Protein AF-A0A168KAJ5-F1 (afdb_monomer_lite)

pLDDT: mean 82.33, std 16.61, range [38.75, 96.25]

Secondary structure (DSSP, 8-state):
-----------------TTTTHHHHHHHH-SSHHHHHHH-----TTS-HHHHHHHHHHHHHHHTT-S--HHHHHHHHHHHHHHHHTTT-HHHHHHHHHHHHH-HHHHHHHHH-

Foldseek 3Di:
DDDDDPPPPPPPPPPPPVCLCVLVLCCLPPPDNLVSLQPDDDPPPSFPPLVSVLSVLQSCCSVVVPPDRVSVVLSVLVSVVLCVVCVNDSVCSVVSVVVLRVPVPNVVVSSVD

Organism: NCBI:txid747725

Structure (mmCIF, N/CA/C/O backbone):
data_AF-A0A168KAJ5-F1
#
_entry.id   AF-A0A168KAJ5-F1
#
loop_
_atom_site.group_PDB
_atom_site.id
_atom_site.type_symbol
_atom_site.label_atom_id
_atom_site.label_alt_id
_atom_site.label_comp_id
_atom_site.label_asym_id
_atom_site.label_entity_id
_atom_site.label_seq_id
_atom_site.pdbx_PDB_ins_code
_atom_site.Cartn_x
_atom_site.Cartn_y
_atom_site.Cartn_z
_atom_site.occupancy
_atom_site.B_iso_or_equiv
_atom_site.auth_seq_id
_atom_site.auth_comp_id
_atom_site.auth_asym_id
_atom_site.auth_atom_id
_atom_site.pdbx_PDB_model_num
ATOM 1 N N . MET A 1 1 ? 46.850 22.120 -33.726 1.00 38.75 1 MET A N 1
ATOM 2 C CA . MET A 1 1 ? 46.486 20.806 -33.157 1.00 38.75 1 MET A CA 1
ATOM 3 C C . MET A 1 1 ? 45.782 21.063 -31.838 1.00 38.75 1 MET A C 1
ATOM 5 O O . MET A 1 1 ? 46.442 21.317 -30.843 1.00 38.75 1 MET A O 1
ATOM 9 N N . THR A 1 2 ? 44.456 21.142 -31.857 1.00 42.53 2 THR A N 1
ATOM 10 C CA . THR A 1 2 ? 43.630 21.416 -30.673 1.00 42.53 2 THR A CA 1
ATOM 11 C C . THR A 1 2 ? 42.882 20.139 -30.321 1.00 42.53 2 THR A C 1
ATOM 13 O O . THR A 1 2 ? 41.954 19.755 -31.030 1.00 42.53 2 THR A O 1
ATOM 16 N N . SER A 1 3 ? 43.323 19.460 -29.268 1.00 41.03 3 SER A N 1
ATOM 17 C CA . SER A 1 3 ? 42.598 18.331 -28.684 1.00 41.03 3 SER A CA 1
ATOM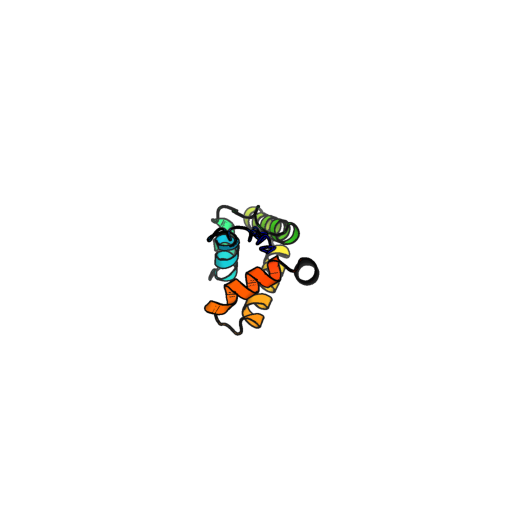 18 C C . SER A 1 3 ? 41.340 18.855 -27.984 1.00 41.03 3 SER A C 1
ATOM 20 O O . SER A 1 3 ? 41.460 19.801 -27.201 1.00 41.03 3 SER A O 1
ATOM 22 N N . PRO A 1 4 ? 40.144 18.295 -28.231 1.00 48.03 4 PRO A N 1
ATOM 23 C CA . PRO A 1 4 ? 38.965 18.697 -27.489 1.00 48.03 4 PRO A CA 1
ATOM 24 C C . PRO A 1 4 ? 39.015 18.080 -26.089 1.00 48.03 4 PRO A C 1
ATOM 26 O O . PRO A 1 4 ? 39.244 16.882 -25.916 1.00 48.03 4 PRO A O 1
ATOM 29 N N . LEU A 1 5 ? 38.822 18.939 -25.090 1.00 46.53 5 LEU A N 1
ATOM 30 C CA . LEU A 1 5 ? 38.571 18.575 -23.703 1.00 46.53 5 LEU A CA 1
ATOM 31 C C . LEU A 1 5 ? 37.337 17.668 -23.653 1.00 46.53 5 LEU A C 1
ATOM 33 O O . LEU A 1 5 ? 36.217 18.125 -23.878 1.00 46.53 5 LEU A O 1
ATOM 37 N N . PHE A 1 6 ? 37.543 16.388 -23.347 1.00 44.44 6 PHE A N 1
ATOM 38 C CA . PHE A 1 6 ? 36.477 15.521 -22.862 1.00 44.44 6 PHE A CA 1
ATOM 39 C C . PHE A 1 6 ? 36.048 16.058 -21.498 1.00 44.44 6 PHE A C 1
ATOM 41 O O . PHE A 1 6 ? 36.667 15.775 -20.472 1.00 44.44 6 PHE A O 1
ATOM 48 N N . ILE A 1 7 ? 35.007 16.889 -21.492 1.00 48.56 7 ILE A N 1
ATOM 49 C CA . ILE A 1 7 ? 34.258 17.176 -20.276 1.00 48.56 7 ILE A CA 1
ATOM 50 C C . ILE A 1 7 ? 33.595 15.853 -19.900 1.00 48.56 7 ILE A C 1
ATOM 52 O O . ILE A 1 7 ? 32.584 15.462 -20.475 1.00 48.56 7 ILE A O 1
ATOM 56 N N . ASN A 1 8 ? 34.220 15.133 -18.966 1.00 42.69 8 ASN A N 1
ATOM 57 C CA . ASN A 1 8 ? 33.565 14.081 -18.207 1.00 42.69 8 ASN A CA 1
ATOM 58 C C . ASN A 1 8 ? 32.461 14.751 -17.391 1.00 42.69 8 ASN A C 1
ATOM 60 O O . ASN A 1 8 ? 32.646 15.106 -16.226 1.00 42.69 8 ASN A O 1
ATOM 64 N N . THR A 1 9 ? 31.305 14.944 -18.014 1.00 43.47 9 THR A N 1
ATOM 65 C CA . THR A 1 9 ? 30.053 15.118 -17.299 1.00 43.47 9 THR A CA 1
ATOM 66 C C . THR A 1 9 ? 29.807 13.778 -16.623 1.00 43.47 9 THR A C 1
ATOM 68 O O . THR A 1 9 ? 29.206 12.872 -17.196 1.00 43.47 9 THR A O 1
ATOM 71 N N . ILE A 1 10 ? 30.360 13.610 -15.420 1.00 49.03 10 ILE A N 1
ATOM 72 C CA . ILE A 1 10 ? 29.886 12.596 -14.490 1.00 49.03 10 ILE A CA 1
ATOM 73 C C . ILE A 1 10 ? 28.447 13.011 -14.214 1.00 49.03 10 ILE A C 1
ATOM 75 O O . ILE A 1 10 ? 28.174 13.862 -13.369 1.00 49.03 10 ILE A O 1
ATOM 79 N N . VAL A 1 11 ? 27.531 12.480 -15.021 1.00 46.72 11 VAL A N 1
ATOM 80 C CA . VAL A 1 11 ? 26.127 12.393 -14.667 1.00 46.72 11 VAL A CA 1
ATOM 81 C C . VAL A 1 11 ? 26.162 11.657 -13.340 1.00 46.72 11 VAL A C 1
ATOM 83 O O . VAL A 1 11 ? 26.475 10.468 -13.301 1.00 46.72 11 VAL A O 1
ATOM 86 N N . ASN A 1 12 ? 25.965 12.391 -12.245 1.00 42.88 12 ASN A N 1
ATOM 87 C CA . ASN A 1 12 ? 25.649 11.812 -10.953 1.00 42.88 12 ASN A CA 1
ATOM 88 C C . ASN A 1 12 ? 24.319 11.086 -11.150 1.00 42.88 12 ASN A C 1
ATOM 90 O O . ASN A 1 12 ? 23.260 11.627 -10.848 1.00 42.88 12 ASN A O 1
ATOM 94 N N . GLN A 1 13 ? 24.369 9.886 -11.731 1.00 44.31 13 GLN A N 1
ATOM 95 C CA . GLN A 1 13 ? 23.300 8.929 -11.574 1.00 44.31 13 GLN A CA 1
ATOM 96 C C . GLN A 1 13 ? 23.191 8.762 -10.059 1.00 44.31 13 GLN A C 1
ATOM 98 O O . GLN A 1 13 ? 24.203 8.422 -9.429 1.00 44.31 13 GLN A O 1
ATOM 103 N N . PRO A 1 14 ? 22.049 9.113 -9.442 1.00 47.19 14 PRO A N 1
ATOM 104 C CA . PRO A 1 14 ? 21.857 8.818 -8.036 1.00 47.19 14 PRO A CA 1
ATOM 105 C C . PRO A 1 14 ? 22.162 7.333 -7.893 1.00 47.19 14 PRO A C 1
ATOM 107 O O . PRO A 1 14 ? 21.613 6.523 -8.637 1.00 47.19 14 PRO A O 1
ATOM 110 N N . LYS A 1 15 ? 23.128 6.989 -7.033 1.00 47.19 15 LYS A N 1
ATOM 111 C CA . LYS A 1 15 ? 23.399 5.593 -6.700 1.00 47.19 15 LYS A CA 1
ATOM 112 C C . LYS A 1 15 ? 22.059 5.029 -6.259 1.00 47.19 15 LYS A C 1
ATOM 114 O O . LYS A 1 15 ? 21.575 5.429 -5.204 1.00 47.19 15 LYS A O 1
ATOM 119 N N . GLU A 1 16 ? 21.437 4.205 -7.095 1.00 54.78 16 GLU A N 1
ATOM 120 C CA . GLU A 1 16 ? 20.231 3.487 -6.725 1.00 54.78 16 GLU A CA 1
ATOM 121 C C . GLU A 1 16 ? 20.598 2.702 -5.474 1.00 54.78 16 GLU A C 1
ATOM 123 O O . GLU A 1 16 ? 21.408 1.774 -5.520 1.00 54.78 16 GLU A O 1
ATOM 128 N N . GLU A 1 17 ? 20.114 3.158 -4.321 1.00 59.59 17 GLU A N 1
ATOM 129 C CA . GLU A 1 17 ? 20.273 2.397 -3.100 1.00 59.59 17 GLU A CA 1
ATOM 130 C C . GLU A 1 17 ? 19.525 1.087 -3.344 1.00 59.59 17 GLU A C 1
ATOM 132 O O . GLU A 1 17 ? 18.310 1.132 -3.567 1.00 59.59 17 GLU A O 1
ATOM 137 N N . PRO A 1 18 ? 20.210 -0.072 -3.333 1.00 57.19 18 PRO A N 1
ATOM 138 C CA . PRO A 1 18 ? 19.659 -1.340 -3.820 1.00 57.19 18 PRO A CA 1
ATOM 139 C C . PRO A 1 18 ? 18.439 -1.836 -3.027 1.00 57.19 18 PRO A C 1
ATOM 141 O O . PRO A 1 18 ? 17.887 -2.887 -3.330 1.00 57.19 18 PRO A O 1
ATOM 144 N N . TYR A 1 19 ? 18.016 -1.082 -2.011 1.00 65.38 19 TYR A N 1
ATOM 145 C CA . TYR A 1 19 ? 16.954 -1.415 -1.078 1.00 65.38 19 TYR A CA 1
ATOM 146 C C . TYR A 1 19 ? 15.926 -0.295 -0.884 1.00 65.38 19 TYR A C 1
ATOM 148 O O . TYR A 1 19 ? 15.014 -0.470 -0.077 1.00 65.38 19 TYR A O 1
ATOM 156 N N . ARG A 1 20 ? 16.027 0.823 -1.624 1.00 75.00 20 ARG A N 1
ATOM 157 C CA . ARG A 1 20 ? 15.203 2.030 -1.407 1.00 75.00 20 ARG A CA 1
ATOM 158 C C . ARG A 1 20 ? 13.699 1.749 -1.367 1.00 75.00 20 ARG A C 1
ATOM 160 O O . ARG A 1 20 ? 12.961 2.407 -0.643 1.00 75.00 20 ARG A O 1
ATOM 167 N N . TYR A 1 21 ? 13.245 0.767 -2.144 1.00 84.50 21 TYR A N 1
ATOM 168 C CA . TYR A 1 21 ? 11.830 0.426 -2.280 1.00 84.50 21 TYR A CA 1
ATOM 169 C C . TYR A 1 21 ? 11.484 -0.975 -1.770 1.00 84.50 21 TYR A C 1
ATOM 171 O O . TYR A 1 21 ? 10.379 -1.453 -2.012 1.00 84.50 21 TYR A O 1
ATOM 179 N N . ASN A 1 22 ? 12.380 -1.627 -1.022 1.00 87.00 22 ASN A N 1
ATOM 180 C CA . ASN A 1 22 ? 12.133 -2.971 -0.494 1.00 87.00 22 ASN A CA 1
ATOM 181 C C . ASN A 1 22 ? 10.920 -3.021 0.429 1.00 87.00 22 ASN A C 1
ATOM 183 O O . ASN A 1 22 ? 10.124 -3.955 0.347 1.00 87.00 22 ASN A O 1
ATOM 187 N N . TYR A 1 23 ? 10.768 -2.016 1.297 1.00 89.38 23 TYR A N 1
ATOM 188 C CA . TYR A 1 23 ? 9.599 -1.918 2.165 1.00 89.38 23 TYR A CA 1
ATOM 189 C C . TYR A 1 23 ? 8.310 -1.918 1.338 1.00 89.38 23 TYR A C 1
ATOM 191 O O . TYR A 1 23 ? 7.388 -2.684 1.622 1.00 89.38 23 TYR A O 1
ATOM 199 N N . LEU A 1 24 ? 8.275 -1.090 0.291 1.00 90.44 24 LEU A N 1
ATOM 200 C CA . LEU A 1 24 ? 7.108 -0.940 -0.565 1.00 90.44 24 LEU A CA 1
ATOM 201 C C . LEU A 1 24 ? 6.847 -2.202 -1.394 1.00 90.44 24 LEU A C 1
ATOM 203 O O . LEU A 1 24 ? 5.706 -2.644 -1.475 1.00 90.44 24 LEU A O 1
ATOM 207 N N . LEU A 1 25 ? 7.890 -2.817 -1.955 1.00 91.00 25 LEU A N 1
ATOM 208 C CA . LEU A 1 25 ? 7.776 -4.083 -2.674 1.00 91.00 25 LEU A CA 1
ATOM 209 C C . LEU A 1 25 ? 7.161 -5.159 -1.774 1.00 91.00 25 LEU A C 1
ATOM 211 O O . LEU A 1 25 ? 6.135 -5.734 -2.127 1.00 91.00 25 LEU A O 1
ATOM 215 N N . ASN A 1 26 ? 7.725 -5.359 -0.581 1.00 92.06 26 ASN A N 1
ATOM 216 C CA . ASN A 1 26 ? 7.231 -6.338 0.385 1.00 92.06 26 ASN A CA 1
ATOM 217 C C . ASN A 1 26 ? 5.777 -6.067 0.790 1.00 92.06 26 ASN A C 1
ATOM 219 O O . ASN A 1 26 ? 4.981 -7.001 0.874 1.00 92.06 26 ASN A O 1
ATOM 223 N N . LEU A 1 27 ? 5.409 -4.799 0.994 1.00 93.25 27 LEU A N 1
ATOM 224 C CA . LEU A 1 27 ? 4.036 -4.393 1.292 1.00 93.25 27 LEU A CA 1
ATOM 225 C C . LEU A 1 27 ? 3.067 -4.770 0.158 1.00 93.25 27 LEU A C 1
ATOM 227 O O . LEU A 1 27 ? 1.980 -5.290 0.414 1.00 93.25 27 LEU A O 1
ATOM 231 N N . MET A 1 28 ? 3.464 -4.551 -1.098 1.00 93.12 28 MET A N 1
ATOM 232 C CA . MET A 1 28 ? 2.634 -4.841 -2.274 1.00 93.12 28 MET A CA 1
ATOM 233 C C . MET A 1 28 ? 2.567 -6.331 -2.618 1.00 93.12 28 MET A C 1
ATOM 235 O O . MET A 1 28 ? 1.649 -6.763 -3.321 1.00 93.12 28 MET A O 1
ATOM 239 N N . THR A 1 29 ? 3.505 -7.135 -2.126 1.00 93.62 29 THR A N 1
ATOM 240 C CA . THR A 1 29 ? 3.571 -8.579 -2.390 1.00 93.62 29 THR A CA 1
ATOM 241 C C . THR A 1 29 ? 3.131 -9.418 -1.194 1.00 93.62 29 THR A C 1
ATOM 243 O O . THR A 1 29 ? 2.943 -10.624 -1.339 1.00 93.62 29 THR A O 1
ATOM 246 N N . ALA A 1 30 ? 2.932 -8.806 -0.023 1.00 94.69 30 ALA A N 1
ATOM 247 C CA . ALA A 1 30 ? 2.503 -9.491 1.188 1.00 94.69 30 ALA A CA 1
ATOM 248 C C . ALA A 1 30 ? 1.201 -10.289 0.955 1.00 94.69 30 ALA A C 1
ATOM 250 O O . ALA A 1 30 ? 0.228 -9.741 0.417 1.00 94.69 30 ALA A O 1
ATOM 251 N N . PRO A 1 31 ? 1.133 -11.569 1.372 1.00 93.31 31 PRO A N 1
ATOM 252 C CA . PRO A 1 31 ? -0.108 -12.344 1.309 1.00 93.31 31 PRO A CA 1
ATOM 253 C C . PRO A 1 31 ? -1.236 -11.671 2.097 1.00 93.31 31 PRO A C 1
ATOM 255 O O . PRO A 1 31 ? -2.356 -11.565 1.607 1.00 93.31 31 PRO A O 1
ATOM 258 N N . ASP A 1 32 ? -0.899 -11.145 3.275 1.00 94.75 32 ASP A N 1
ATOM 259 C CA . ASP A 1 32 ? -1.765 -10.317 4.108 1.00 94.75 32 ASP A CA 1
ATOM 260 C C . ASP A 1 32 ? -1.083 -8.961 4.344 1.00 94.75 32 ASP A C 1
ATOM 262 O O . ASP A 1 32 ? -0.111 -8.845 5.096 1.00 94.75 32 ASP A O 1
ATOM 266 N N . MET A 1 33 ? -1.586 -7.937 3.652 1.00 94.31 33 MET A N 1
ATOM 267 C CA . MET A 1 33 ? -1.062 -6.573 3.728 1.00 94.31 33 MET A CA 1
ATOM 268 C C . MET A 1 33 ? -1.267 -5.968 5.120 1.00 94.31 33 MET A C 1
ATOM 270 O O . MET A 1 33 ? -0.370 -5.305 5.637 1.00 94.31 33 MET A O 1
ATOM 274 N N . SER A 1 34 ? -2.420 -6.213 5.748 1.00 93.50 34 SER A N 1
ATOM 275 C CA . SER A 1 34 ? -2.729 -5.685 7.077 1.00 93.50 34 SER A CA 1
ATOM 276 C C . SER A 1 34 ? -1.822 -6.316 8.133 1.00 93.50 34 SER A C 1
ATOM 278 O O . SER A 1 34 ? -1.290 -5.610 8.990 1.00 93.50 34 SER A O 1
ATOM 280 N N . ALA A 1 35 ? -1.582 -7.627 8.047 1.00 93.31 35 ALA A N 1
ATOM 281 C CA . ALA A 1 35 ? -0.632 -8.298 8.926 1.00 93.31 35 ALA A CA 1
ATOM 282 C C . ALA A 1 35 ? 0.786 -7.738 8.743 1.00 93.31 35 ALA A C 1
ATOM 284 O O . ALA A 1 35 ? 1.440 -7.420 9.736 1.00 93.31 35 ALA A O 1
ATOM 285 N N . TYR A 1 36 ? 1.240 -7.539 7.501 1.00 94.44 36 TYR A N 1
ATOM 286 C CA . TYR A 1 36 ? 2.553 -6.949 7.224 1.00 94.44 36 TYR A CA 1
ATOM 287 C C . TYR A 1 36 ? 2.690 -5.535 7.812 1.00 94.44 36 TYR A C 1
ATOM 289 O O . TYR A 1 36 ? 3.648 -5.260 8.534 1.00 94.44 36 TYR A O 1
ATOM 297 N N . LEU A 1 37 ? 1.699 -4.665 7.586 1.00 93.06 37 LEU A N 1
ATOM 298 C CA . LEU A 1 37 ? 1.666 -3.304 8.136 1.00 93.06 37 LEU A CA 1
ATOM 299 C C . LEU A 1 37 ? 1.739 -3.281 9.667 1.00 93.06 37 LEU A C 1
ATOM 301 O O . LEU A 1 37 ? 2.343 -2.376 10.236 1.00 93.06 37 LEU A O 1
ATOM 305 N N . SER A 1 38 ? 1.153 -4.273 10.342 1.00 91.06 38 SER A N 1
ATOM 306 C CA . SER A 1 38 ? 1.137 -4.328 11.808 1.00 91.06 38 SER A CA 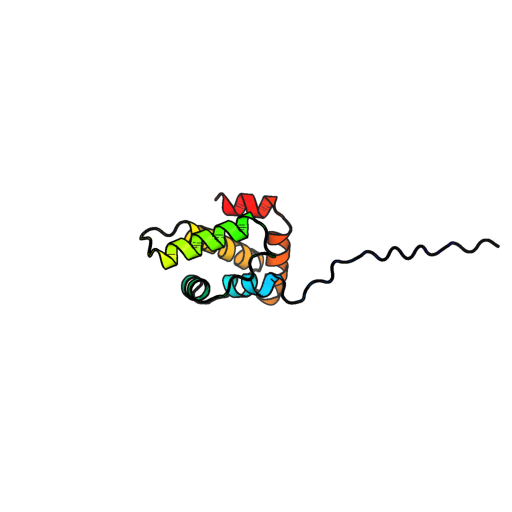1
ATOM 307 C C . SER A 1 38 ? 2.501 -4.623 12.447 1.00 91.06 38 SER A C 1
ATOM 309 O O . SER A 1 38 ? 2.705 -4.286 13.612 1.00 91.06 38 SER A O 1
ATOM 311 N N . VAL A 1 39 ? 3.433 -5.231 11.701 1.00 86.94 39 VAL A N 1
ATOM 312 C CA . VAL A 1 39 ? 4.733 -5.695 12.227 1.00 86.94 39 VAL A CA 1
ATOM 313 C C . VAL A 1 39 ? 5.943 -5.022 11.583 1.00 86.94 39 VAL A C 1
ATOM 315 O O . VAL A 1 39 ? 7.029 -5.053 12.160 1.00 86.94 39 VAL A O 1
ATOM 318 N N . ALA A 1 40 ? 5.796 -4.449 10.388 1.00 80.81 40 ALA A N 1
ATOM 319 C CA . ALA A 1 40 ? 6.917 -3.877 9.657 1.00 80.81 40 ALA A CA 1
ATOM 320 C C . ALA A 1 40 ? 7.420 -2.574 10.305 1.00 80.81 40 ALA A C 1
ATOM 322 O O . ALA A 1 40 ? 6.634 -1.697 10.679 1.00 80.81 40 ALA A O 1
ATOM 323 N N . ASN A 1 41 ? 8.748 -2.438 10.391 1.00 75.25 41 ASN A N 1
ATOM 324 C CA . ASN A 1 41 ? 9.392 -1.158 10.674 1.00 75.25 41 ASN A CA 1
ATOM 325 C C . ASN A 1 41 ? 9.313 -0.283 9.421 1.00 75.25 41 ASN A C 1
ATOM 327 O O . ASN A 1 41 ? 9.680 -0.723 8.330 1.00 75.25 41 ASN A O 1
ATOM 331 N N . ASP A 1 42 ? 8.820 0.940 9.588 1.00 71.00 42 ASP A N 1
ATOM 332 C CA . ASP A 1 42 ? 8.516 1.832 8.474 1.00 71.00 42 ASP A CA 1
ATOM 333 C C . ASP A 1 42 ? 9.779 2.522 7.967 1.00 71.00 42 ASP A C 1
ATOM 335 O O . ASP A 1 42 ? 10.122 3.620 8.404 1.00 71.00 42 ASP A O 1
ATOM 339 N N . ASP A 1 43 ? 10.452 1.906 6.999 1.00 77.75 43 ASP A N 1
ATOM 340 C CA . ASP A 1 43 ? 11.420 2.620 6.163 1.00 77.75 43 ASP A CA 1
ATOM 341 C C . ASP A 1 43 ? 10.690 3.346 5.023 1.00 77.75 43 ASP A C 1
ATOM 343 O O . ASP A 1 43 ? 10.841 3.053 3.838 1.00 77.75 43 ASP A O 1
ATOM 347 N N . ILE A 1 44 ? 9.776 4.239 5.411 1.00 83.50 44 ILE A N 1
ATOM 348 C CA . ILE A 1 44 ? 8.889 4.949 4.482 1.00 83.50 44 ILE A CA 1
ATOM 349 C C . ILE A 1 44 ? 9.444 6.312 4.078 1.00 83.50 44 ILE A C 1
ATOM 351 O O . ILE A 1 44 ? 8.974 6.889 3.105 1.00 83.50 44 ILE A O 1
ATOM 355 N N . TYR A 1 45 ? 10.454 6.832 4.779 1.00 81.94 45 TYR A N 1
ATOM 356 C CA . TYR A 1 45 ? 10.962 8.193 4.569 1.00 81.94 45 TYR A CA 1
ATOM 357 C C . TYR A 1 45 ? 11.567 8.416 3.175 1.00 81.94 45 TYR A C 1
ATOM 359 O O . TYR A 1 45 ? 11.682 9.556 2.732 1.00 81.94 45 TYR A O 1
ATOM 367 N N . ALA A 1 46 ? 11.919 7.338 2.469 1.00 81.38 46 ALA A N 1
ATOM 368 C CA . ALA A 1 46 ? 12.410 7.380 1.096 1.00 81.38 46 ALA A CA 1
ATOM 369 C C . ALA A 1 46 ? 11.300 7.428 0.020 1.00 81.38 46 ALA A C 1
ATOM 371 O O . ALA A 1 46 ? 11.624 7.585 -1.166 1.00 81.38 46 ALA A O 1
ATOM 372 N N . LEU A 1 47 ? 10.027 7.270 0.413 1.00 87.19 47 LEU A N 1
ATOM 373 C CA . LEU A 1 47 ? 8.850 7.244 -0.467 1.00 87.19 47 LEU A CA 1
ATOM 374 C C . LEU A 1 47 ? 8.279 8.654 -0.716 1.00 87.19 47 LEU A C 1
ATOM 376 O O . LEU A 1 47 ? 8.544 9.563 0.067 1.00 87.19 47 LEU A O 1
ATOM 380 N N . PRO A 1 48 ? 7.445 8.863 -1.747 1.00 88.94 48 PRO A N 1
ATOM 381 C CA . PRO A 1 48 ? 6.729 10.123 -1.941 1.00 88.94 48 PRO A CA 1
ATOM 382 C C . PRO A 1 48 ? 5.776 10.416 -0.780 1.00 88.94 48 PRO A C 1
ATOM 384 O O . PRO A 1 48 ? 5.162 9.503 -0.220 1.00 88.94 48 PRO A O 1
ATOM 387 N N . ILE A 1 49 ? 5.611 11.697 -0.437 1.00 88.75 49 ILE A N 1
ATOM 388 C CA . ILE A 1 49 ? 4.891 12.129 0.773 1.00 88.75 49 ILE A CA 1
ATOM 389 C C . ILE A 1 49 ? 3.448 11.610 0.838 1.00 88.75 49 ILE A C 1
ATOM 391 O O . ILE A 1 49 ? 2.972 11.215 1.902 1.00 88.75 49 ILE A O 1
ATOM 395 N N . HIS A 1 50 ? 2.760 11.554 -0.302 1.00 89.00 50 HIS A N 1
ATOM 396 C CA . HIS A 1 50 ? 1.382 11.074 -0.375 1.00 89.00 50 HIS A CA 1
ATOM 397 C C . HIS A 1 50 ? 1.277 9.582 -0.029 1.00 89.00 50 HIS A C 1
ATOM 399 O O . HIS A 1 50 ? 0.351 9.171 0.672 1.00 89.00 50 HIS A O 1
ATOM 405 N N . LEU A 1 51 ? 2.263 8.783 -0.446 1.00 90.75 51 LEU A N 1
ATOM 406 C CA . LEU A 1 51 ? 2.324 7.359 -0.136 1.00 90.75 51 LEU A CA 1
ATOM 407 C C . LEU A 1 51 ? 2.734 7.117 1.319 1.00 90.75 51 LEU A C 1
ATOM 409 O O . LEU A 1 51 ? 2.138 6.268 1.977 1.00 90.75 51 LEU A O 1
ATOM 413 N N . GLN A 1 52 ? 3.685 7.902 1.843 1.00 91.56 52 GLN A N 1
ATOM 414 C CA . GLN A 1 52 ? 4.023 7.884 3.272 1.00 91.56 52 GLN A CA 1
ATOM 415 C C . GLN A 1 52 ? 2.776 8.119 4.126 1.00 91.56 52 GLN A C 1
ATOM 417 O O . GLN A 1 52 ? 2.476 7.334 5.024 1.00 91.56 52 GLN A O 1
ATOM 422 N N . LYS A 1 53 ? 2.017 9.171 3.800 1.00 92.50 53 LYS A N 1
ATOM 423 C CA . LYS A 1 53 ? 0.785 9.527 4.500 1.00 92.50 53 LYS A CA 1
ATOM 424 C C . LYS A 1 53 ? -0.244 8.400 4.443 1.00 92.50 53 LYS A C 1
ATOM 426 O O . LYS A 1 53 ? -0.779 8.031 5.483 1.00 92.50 53 LYS A O 1
ATOM 431 N N . LEU A 1 54 ? -0.478 7.813 3.268 1.00 94.12 54 LEU A N 1
ATOM 432 C CA . LEU A 1 54 ? -1.419 6.700 3.134 1.00 94.12 54 LEU A CA 1
ATOM 433 C C . LEU A 1 54 ? -1.009 5.485 3.984 1.00 94.12 54 LEU A C 1
ATOM 435 O O . LEU A 1 54 ? -1.862 4.863 4.614 1.00 94.12 54 LEU A O 1
ATOM 439 N N . ILE A 1 55 ? 0.283 5.141 4.004 1.00 94.50 55 ILE A N 1
ATOM 440 C CA . ILE A 1 55 ? 0.796 4.018 4.800 1.00 94.50 55 ILE A CA 1
ATOM 441 C C . ILE A 1 55 ? 0.596 4.286 6.296 1.00 94.50 55 ILE A C 1
ATOM 443 O O . ILE A 1 55 ? 0.125 3.401 7.009 1.00 94.50 55 ILE A O 1
ATOM 447 N N . ILE A 1 56 ? 0.891 5.502 6.763 1.00 94.06 56 ILE A N 1
ATOM 448 C CA . ILE A 1 56 ? 0.672 5.905 8.160 1.00 94.06 56 ILE A CA 1
ATOM 449 C C . ILE A 1 56 ? -0.814 5.793 8.526 1.00 94.06 56 ILE A C 1
ATOM 451 O O . ILE A 1 56 ? -1.143 5.119 9.499 1.00 94.06 56 ILE A O 1
ATOM 455 N N . GLU A 1 57 ? -1.711 6.362 7.714 1.00 95.25 57 GLU A N 1
ATOM 456 C CA . GLU A 1 57 ? -3.165 6.279 7.927 1.00 95.25 57 GLU A CA 1
ATOM 457 C C . GLU A 1 57 ? -3.644 4.815 7.988 1.00 95.25 57 GLU A C 1
ATOM 459 O O . GLU A 1 57 ? -4.409 4.432 8.873 1.00 95.25 57 GLU A O 1
ATOM 464 N N . ALA A 1 58 ? -3.151 3.957 7.088 1.00 95.69 58 ALA A N 1
ATOM 465 C CA . ALA A 1 58 ? -3.500 2.538 7.072 1.00 95.69 58 ALA A CA 1
ATOM 466 C C . ALA A 1 58 ? -3.019 1.799 8.333 1.00 95.69 58 ALA A C 1
ATOM 468 O O . ALA A 1 58 ? -3.719 0.916 8.834 1.00 95.69 58 ALA A O 1
ATOM 469 N N . LYS A 1 59 ? -1.847 2.156 8.874 1.00 94.69 59 LYS A N 1
ATOM 470 C CA . LYS A 1 59 ? -1.352 1.606 10.145 1.00 94.69 59 LYS A CA 1
ATOM 471 C C . LYS A 1 59 ? -2.175 2.090 11.331 1.00 94.69 59 LYS A C 1
ATOM 473 O O . LYS A 1 59 ? -2.501 1.282 12.200 1.00 94.69 59 LYS A O 1
ATOM 478 N N . GLU A 1 60 ? -2.541 3.367 11.362 1.00 94.50 60 GLU A N 1
ATOM 479 C CA . GLU A 1 60 ? -3.398 3.928 12.409 1.00 94.50 60 GLU A CA 1
ATOM 480 C C . GLU A 1 60 ? -4.738 3.190 12.485 1.00 94.50 60 GLU A C 1
ATOM 482 O O . GLU A 1 60 ? -5.133 2.765 13.569 1.00 94.50 60 GLU A O 1
ATOM 487 N N . GLU A 1 61 ? -5.386 2.918 11.349 1.00 96.25 61 GLU A N 1
ATOM 488 C CA . GLU A 1 61 ? -6.632 2.138 11.300 1.00 96.25 61 GLU A CA 1
ATOM 489 C C . GLU A 1 61 ? -6.492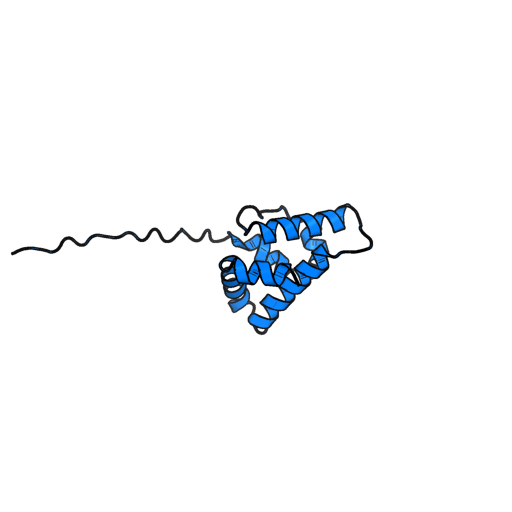 0.734 11.910 1.00 96.25 61 GLU A C 1
ATOM 491 O O . GLU A 1 61 ? -7.427 0.226 12.536 1.00 96.25 61 GLU A O 1
ATOM 496 N N . ILE A 1 62 ? -5.333 0.091 11.732 1.00 94.00 62 ILE A N 1
ATOM 497 C CA . ILE A 1 62 ? -5.040 -1.230 12.306 1.00 94.00 62 ILE A CA 1
ATOM 498 C C . ILE A 1 62 ? -4.853 -1.121 13.820 1.00 94.00 62 ILE A C 1
ATOM 500 O O . ILE A 1 62 ? -5.458 -1.889 14.571 1.00 94.00 62 ILE A O 1
ATOM 504 N N . VAL A 1 63 ? -4.036 -0.166 14.272 1.00 92.25 63 VAL A N 1
ATOM 505 C CA . VAL A 1 63 ? -3.715 0.035 15.694 1.00 92.25 63 VAL A CA 1
ATOM 506 C C . VAL A 1 63 ? -4.959 0.437 16.487 1.00 92.25 63 VAL A C 1
ATOM 508 O O . VAL A 1 63 ? -5.215 -0.111 17.560 1.00 92.25 63 VAL A O 1
ATOM 511 N N . LEU A 1 64 ? -5.756 1.352 15.939 1.00 93.94 64 LEU A N 1
ATOM 512 C CA . LEU A 1 64 ? -6.982 1.861 16.550 1.00 93.94 64 LEU A CA 1
ATOM 513 C C . LEU A 1 64 ? -8.184 0.928 16.350 1.00 93.94 64 LEU A C 1
ATOM 515 O O . LEU A 1 64 ? -9.244 1.176 16.921 1.00 93.94 64 LEU A O 1
ATOM 519 N N . LYS A 1 65 ? -8.019 -0.161 15.585 1.00 92.94 65 LYS A N 1
ATOM 520 C CA . LYS A 1 65 ? -9.065 -1.150 15.281 1.00 92.94 65 LYS A CA 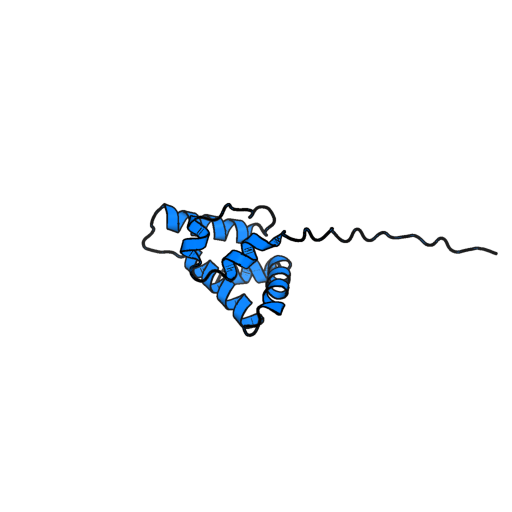1
ATOM 521 C C . LYS A 1 65 ? -10.337 -0.499 14.735 1.00 92.94 65 LYS A C 1
ATOM 523 O O . LYS A 1 65 ? -11.439 -0.841 15.162 1.00 92.94 65 LYS A O 1
ATOM 528 N N . HIS A 1 66 ? -10.178 0.440 13.805 1.00 91.75 66 HIS A N 1
ATOM 529 C CA . HIS A 1 66 ? -11.320 1.077 13.158 1.00 91.75 66 HIS A CA 1
ATOM 530 C C . HIS A 1 66 ? -12.199 0.023 12.463 1.00 91.75 66 HIS A C 1
ATOM 532 O O . HIS A 1 66 ? -11.687 -0.913 11.838 1.00 91.75 66 HIS A O 1
ATOM 538 N N . GLU A 1 67 ? -13.522 0.174 12.582 1.00 90.88 67 GLU A N 1
ATOM 539 C CA . GLU A 1 67 ? -14.486 -0.672 11.865 1.00 90.88 67 GLU A CA 1
ATOM 540 C C . GLU A 1 67 ? -14.375 -0.447 10.353 1.00 90.88 67 GLU A C 1
ATOM 542 O O . GLU A 1 67 ? -14.318 -1.399 9.573 1.00 90.88 67 GLU A O 1
ATOM 547 N N . GLU A 1 68 ? -14.264 0.819 9.949 1.00 93.31 68 GLU A N 1
ATOM 548 C CA . GLU A 1 68 ? -13.986 1.220 8.575 1.00 93.31 68 GLU A CA 1
ATOM 549 C C . GLU A 1 68 ? -12.481 1.362 8.339 1.00 93.31 68 GLU A C 1
ATOM 551 O O . GLU A 1 68 ? -11.744 1.866 9.185 1.00 93.31 68 GLU A O 1
ATOM 556 N N . LYS A 1 69 ? -12.020 0.934 7.160 1.00 94.69 69 LYS A N 1
ATOM 557 C CA . LYS A 1 69 ? -10.592 0.912 6.810 1.00 94.69 69 LYS A CA 1
ATOM 558 C C . LYS A 1 69 ? -10.288 1.624 5.480 1.00 94.69 69 LYS A C 1
ATOM 560 O O . LYS A 1 69 ? -9.769 0.993 4.551 1.00 94.69 69 LYS A O 1
ATOM 565 N N . PRO A 1 70 ? -10.693 2.898 5.308 1.00 94.62 70 PRO A N 1
ATOM 566 C CA . PRO A 1 70 ? -10.576 3.606 4.033 1.00 94.62 70 PRO A CA 1
ATOM 567 C C . PRO A 1 70 ? -9.137 3.739 3.509 1.00 94.62 70 PRO A C 1
ATOM 569 O O . PRO A 1 70 ? -8.922 3.675 2.297 1.00 94.62 70 PRO A O 1
ATOM 572 N N . ALA A 1 71 ? -8.135 3.913 4.369 1.00 94.50 71 ALA A N 1
ATOM 573 C CA . ALA A 1 71 ? -6.731 3.954 3.975 1.00 94.50 71 ALA A CA 1
ATOM 574 C C . ALA A 1 71 ? -6.230 2.575 3.530 1.00 94.50 71 ALA A C 1
ATOM 576 O O . ALA A 1 71 ? -5.635 2.474 2.458 1.00 94.50 71 ALA A O 1
ATOM 577 N N . GLN A 1 72 ? -6.549 1.495 4.254 1.00 95.19 72 GLN A N 1
ATOM 578 C CA . GLN A 1 72 ? -6.214 0.139 3.785 1.00 95.19 72 GLN A CA 1
ATOM 579 C C . GLN A 1 72 ? -6.894 -0.193 2.448 1.00 95.19 72 GLN A C 1
ATOM 581 O O . GLN A 1 72 ? -6.275 -0.808 1.582 1.00 95.19 72 GLN A O 1
ATOM 586 N N . ILE A 1 73 ? -8.137 0.255 2.230 1.00 94.50 73 ILE A N 1
ATOM 587 C CA . ILE A 1 73 ? -8.837 0.082 0.947 1.00 94.50 73 ILE A CA 1
ATOM 588 C C . ILE A 1 73 ? -8.108 0.822 -0.181 1.00 94.50 73 ILE A C 1
ATOM 590 O O . ILE A 1 73 ? -7.861 0.233 -1.234 1.00 94.50 73 ILE A O 1
ATOM 594 N N . ARG A 1 74 ? -7.737 2.094 0.020 1.00 94.12 74 ARG A N 1
ATOM 595 C CA . ARG A 1 74 ? -6.964 2.872 -0.966 1.00 94.12 74 ARG A CA 1
ATOM 596 C C . ARG A 1 74 ? -5.607 2.227 -1.250 1.00 94.12 74 ARG A C 1
ATOM 598 O O . ARG A 1 74 ? -5.237 2.073 -2.410 1.00 94.12 74 ARG A O 1
ATOM 605 N N . LEU A 1 75 ? -4.913 1.741 -0.226 1.00 94.44 75 LEU A N 1
ATOM 606 C CA . LEU A 1 75 ? -3.641 1.035 -0.386 1.00 94.44 75 LEU A CA 1
ATOM 607 C C . LEU A 1 75 ? -3.799 -0.279 -1.167 1.00 94.44 75 LEU A C 1
ATOM 609 O O . LEU A 1 75 ? -2.979 -0.601 -2.027 1.00 94.44 75 LEU A O 1
ATOM 613 N N . GLN A 1 76 ? -4.903 -0.999 -0.959 1.00 94.81 76 GLN A N 1
ATOM 614 C CA . GLN A 1 76 ? -5.238 -2.173 -1.760 1.00 94.81 76 GLN A CA 1
ATOM 615 C C . GLN A 1 76 ? -5.549 -1.811 -3.223 1.00 94.81 76 GLN A C 1
ATOM 617 O O . GLN A 1 76 ? -5.190 -2.577 -4.120 1.00 94.81 76 GLN A O 1
ATOM 622 N N . LYS A 1 77 ? -6.168 -0.653 -3.503 1.00 93.19 77 LYS A N 1
ATOM 623 C CA . LYS A 1 77 ? -6.343 -0.162 -4.884 1.00 93.19 77 LYS A CA 1
ATOM 624 C C . LYS A 1 77 ? -4.993 0.097 -5.553 1.00 93.19 77 LYS A C 1
ATOM 626 O O . LYS A 1 77 ? -4.807 -0.351 -6.683 1.00 93.19 77 LYS A O 1
ATOM 631 N N . VAL A 1 78 ? -4.051 0.729 -4.845 1.00 92.62 78 VAL A N 1
ATOM 632 C CA . VAL A 1 78 ? -2.677 0.940 -5.332 1.00 92.62 78 VAL A CA 1
ATOM 633 C C . VAL A 1 78 ? -2.020 -0.397 -5.671 1.00 92.62 78 VAL A C 1
ATOM 635 O O . VAL A 1 78 ? -1.565 -0.591 -6.796 1.00 92.62 78 VAL A O 1
ATOM 638 N N . ARG A 1 79 ? -2.067 -1.371 -4.752 1.00 94.31 79 ARG A N 1
ATOM 639 C CA . ARG A 1 79 ? -1.563 -2.729 -5.005 1.00 94.31 79 ARG A CA 1
ATOM 640 C C . ARG A 1 79 ? -2.174 -3.335 -6.268 1.00 94.31 79 ARG A C 1
ATOM 642 O O . ARG A 1 79 ? -1.449 -3.808 -7.138 1.00 94.31 79 ARG A O 1
ATOM 649 N N . ASN A 1 80 ? -3.499 -3.311 -6.382 1.00 93.31 80 ASN A N 1
ATOM 650 C CA . ASN A 1 80 ? -4.205 -3.898 -7.519 1.00 93.31 80 ASN A CA 1
ATOM 651 C C . ASN A 1 80 ? -3.835 -3.223 -8.846 1.00 93.31 80 ASN A C 1
ATOM 653 O O . ASN A 1 80 ? -3.730 -3.907 -9.862 1.00 93.31 80 ASN A O 1
ATOM 657 N N . HIS A 1 81 ? -3.647 -1.902 -8.844 1.00 91.69 81 HIS A N 1
ATOM 658 C CA . HIS A 1 81 ? -3.233 -1.150 -10.023 1.00 91.69 81 HIS A CA 1
ATOM 659 C C . HIS A 1 81 ? -1.862 -1.623 -10.525 1.00 91.69 81 HIS A C 1
ATOM 661 O O . HIS A 1 81 ? -1.735 -2.014 -11.685 1.00 91.69 81 HIS A O 1
ATOM 667 N N . ILE A 1 82 ? -0.866 -1.677 -9.638 1.00 91.94 82 ILE A N 1
ATOM 668 C CA . ILE A 1 82 ? 0.507 -2.064 -9.994 1.00 91.94 82 ILE A CA 1
ATOM 669 C C . ILE A 1 82 ? 0.552 -3.520 -10.466 1.00 91.94 82 ILE A C 1
ATOM 671 O O . ILE A 1 82 ? 1.151 -3.819 -11.495 1.00 91.94 82 ILE A O 1
ATOM 675 N N . TRP A 1 83 ? -0.135 -4.427 -9.765 1.00 93.56 83 TRP A N 1
ATOM 676 C CA . TRP A 1 83 ? -0.200 -5.839 -10.156 1.00 93.56 83 TRP A CA 1
ATOM 677 C C . TRP A 1 83 ? -0.895 -6.060 -11.500 1.00 93.56 83 TRP A C 1
ATOM 679 O O . TRP A 1 83 ? -0.493 -6.941 -12.256 1.00 93.56 83 TRP A O 1
ATOM 689 N N . ARG A 1 84 ? -1.916 -5.255 -11.817 1.00 92.56 84 ARG A N 1
ATOM 690 C CA . ARG A 1 84 ? -2.565 -5.279 -13.131 1.00 92.56 84 ARG A CA 1
ATOM 691 C C . ARG A 1 84 ? -1.623 -4.778 -14.223 1.00 92.56 84 ARG A C 1
ATOM 693 O O . ARG A 1 84 ? -1.571 -5.387 -15.283 1.00 92.56 84 ARG A O 1
ATOM 700 N N . ARG A 1 85 ? -0.888 -3.691 -13.972 1.00 90.81 85 ARG A N 1
ATOM 701 C CA . ARG A 1 85 ? 0.082 -3.124 -14.924 1.00 90.81 85 ARG A CA 1
ATOM 702 C C . ARG A 1 85 ? 1.259 -4.077 -15.170 1.00 90.81 85 ARG A C 1
ATOM 704 O O . ARG A 1 85 ? 1.756 -4.150 -16.286 1.00 90.81 85 ARG A O 1
ATOM 711 N N . ALA A 1 86 ? 1.637 -4.850 -14.154 1.00 90.81 86 ALA A N 1
ATOM 712 C CA . ALA A 1 86 ? 2.647 -5.899 -14.246 1.00 90.81 86 ALA A CA 1
ATOM 713 C C . ALA A 1 86 ? 2.151 -7.200 -14.912 1.00 90.81 86 ALA A C 1
ATOM 715 O O . ALA A 1 86 ? 2.945 -8.119 -15.064 1.00 90.81 86 ALA A O 1
ATOM 716 N N . ASP A 1 87 ? 0.862 -7.320 -15.260 1.00 90.56 87 ASP A N 1
ATOM 717 C CA . ASP A 1 87 ? 0.243 -8.554 -15.788 1.00 90.56 87 ASP A CA 1
ATOM 718 C C . ASP A 1 87 ? 0.532 -9.808 -14.931 1.00 90.56 87 ASP A C 1
ATOM 720 O O . ASP A 1 87 ? 0.698 -10.923 -15.419 1.00 90.56 87 ASP A O 1
ATOM 724 N N . GLY A 1 88 ? 0.645 -9.622 -13.611 1.00 84.44 88 GLY A N 1
ATOM 725 C CA . GLY A 1 88 ? 1.017 -10.699 -12.690 1.00 84.44 88 GLY A CA 1
ATOM 726 C C . GLY A 1 88 ? 2.505 -11.079 -12.680 1.00 84.44 88 GLY A C 1
ATOM 727 O O . GLY A 1 88 ? 2.889 -11.940 -11.887 1.00 84.44 88 GLY A O 1
ATOM 728 N N . ASP A 1 89 ? 3.351 -10.449 -13.498 1.00 88.50 89 ASP A N 1
ATOM 729 C CA . ASP A 1 89 ? 4.785 -10.727 -13.546 1.00 88.50 89 ASP A CA 1
ATOM 730 C C . ASP A 1 89 ? 5.543 -9.992 -12.432 1.00 88.50 89 ASP A C 1
ATOM 732 O O . ASP A 1 89 ? 5.764 -8.776 -12.447 1.00 88.50 89 ASP A O 1
ATOM 736 N N . PHE A 1 90 ? 6.003 -10.773 -11.456 1.00 83.88 90 PHE A N 1
ATOM 737 C CA . PHE A 1 90 ? 6.802 -10.281 -10.341 1.00 83.88 90 PHE A CA 1
ATOM 738 C C . PHE A 1 90 ? 8.114 -9.622 -10.794 1.00 83.88 90 PHE A C 1
ATOM 740 O O . PHE A 1 90 ? 8.560 -8.665 -10.161 1.00 83.88 90 PHE A O 1
ATOM 747 N N . ALA A 1 91 ? 8.727 -10.092 -11.886 1.00 85.88 91 ALA A N 1
ATOM 748 C CA . ALA A 1 91 ? 9.991 -9.549 -12.384 1.00 85.88 91 ALA A CA 1
ATOM 749 C C . ALA A 1 91 ? 9.850 -8.097 -12.870 1.00 85.88 91 ALA A C 1
ATOM 751 O O . ALA A 1 91 ? 10.820 -7.341 -12.847 1.00 85.88 91 ALA A O 1
ATOM 752 N N . ILE A 1 92 ? 8.640 -7.700 -13.272 1.00 88.75 92 ILE A N 1
ATOM 753 C CA . ILE A 1 92 ? 8.325 -6.358 -13.775 1.00 88.75 92 ILE A CA 1
ATOM 754 C C . ILE A 1 92 ? 7.738 -5.477 -12.662 1.00 88.75 92 ILE A C 1
ATOM 756 O O . ILE A 1 92 ? 7.818 -4.251 -12.735 1.00 88.75 92 ILE A O 1
ATOM 760 N N . LEU A 1 93 ? 7.211 -6.075 -11.589 1.00 88.50 93 LEU A N 1
ATOM 761 C CA . LEU A 1 93 ? 6.553 -5.367 -10.488 1.00 88.50 93 LEU A CA 1
ATOM 762 C C . LEU A 1 93 ? 7.429 -4.268 -9.868 1.00 88.50 93 LEU A C 1
ATOM 764 O O . LEU A 1 93 ? 6.931 -3.183 -9.576 1.00 88.50 93 LEU A O 1
ATOM 768 N N . MET A 1 94 ? 8.732 -4.521 -9.704 1.00 87.25 94 MET A N 1
ATOM 769 C CA . MET A 1 94 ? 9.660 -3.514 -9.177 1.00 87.25 94 MET A CA 1
ATOM 770 C C . MET A 1 94 ? 9.798 -2.316 -10.126 1.00 87.25 94 MET A C 1
ATOM 772 O O . MET A 1 94 ? 9.808 -1.176 -9.673 1.00 87.25 94 ME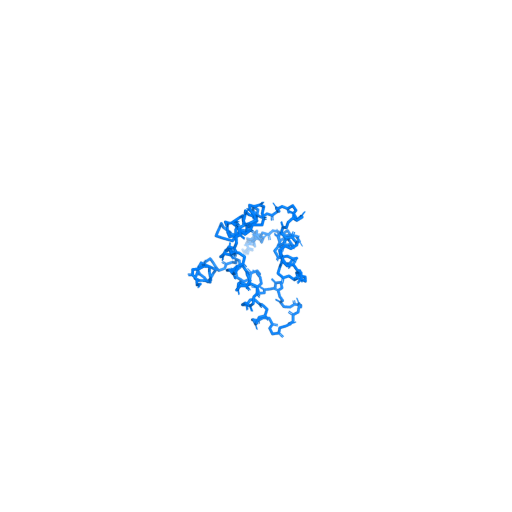T A O 1
ATOM 776 N N . ASN A 1 95 ? 9.821 -2.544 -11.440 1.00 88.69 95 ASN A N 1
ATOM 777 C CA . ASN A 1 95 ? 9.857 -1.452 -12.413 1.00 88.69 95 ASN A CA 1
ATOM 778 C C . ASN A 1 95 ? 8.561 -0.634 -12.359 1.00 88.69 95 ASN A C 1
ATOM 780 O O . ASN A 1 95 ? 8.619 0.588 -12.314 1.00 88.69 95 ASN A O 1
ATOM 784 N N . MET A 1 96 ? 7.401 -1.295 -12.256 1.00 90.62 96 MET A N 1
ATOM 785 C CA . MET A 1 96 ? 6.106 -0.604 -12.134 1.00 90.62 96 MET A CA 1
ATOM 786 C C . MET A 1 96 ? 6.006 0.217 -10.847 1.00 90.62 96 MET A C 1
ATOM 788 O O . MET A 1 96 ? 5.435 1.303 -10.839 1.00 90.62 96 MET A O 1
ATOM 792 N N . LEU A 1 97 ? 6.579 -0.288 -9.754 1.00 88.62 97 LEU A N 1
ATOM 793 C CA . LEU A 1 97 ? 6.677 0.435 -8.491 1.00 88.62 97 LEU A CA 1
ATOM 794 C C . LEU A 1 97 ? 7.552 1.681 -8.605 1.00 88.62 97 LEU A C 1
ATOM 796 O O . LEU A 1 97 ? 7.166 2.733 -8.106 1.00 88.62 97 LEU A O 1
ATOM 800 N N . ILE A 1 98 ? 8.716 1.559 -9.246 1.00 88.75 98 ILE A N 1
ATOM 801 C CA . ILE A 1 98 ? 9.631 2.683 -9.467 1.00 88.75 98 ILE A CA 1
ATOM 802 C C . ILE A 1 98 ? 8.969 3.741 -10.351 1.00 88.75 98 ILE A C 1
ATOM 804 O O . ILE A 1 98 ? 9.041 4.921 -10.017 1.00 88.75 98 ILE A O 1
ATOM 808 N N . GLU A 1 99 ? 8.303 3.334 -11.435 1.00 88.56 99 GLU A N 1
ATOM 809 C CA . GLU A 1 99 ? 7.553 4.235 -12.318 1.00 88.56 99 GLU A CA 1
ATOM 810 C C . GLU A 1 99 ? 6.472 4.997 -11.545 1.00 88.56 99 GLU A C 1
ATOM 812 O O . GLU A 1 99 ? 6.497 6.224 -11.537 1.00 88.56 99 GLU A O 1
ATOM 817 N N . LEU A 1 100 ? 5.601 4.291 -10.813 1.00 87.56 100 LEU A N 1
ATOM 818 C CA . LEU A 1 100 ? 4.531 4.920 -10.031 1.00 87.56 100 LEU A CA 1
ATOM 819 C C . LEU A 1 100 ? 5.076 5.885 -8.970 1.00 87.56 100 LEU A C 1
ATOM 821 O O . LEU A 1 100 ? 4.502 6.933 -8.718 1.00 87.56 100 LEU A O 1
ATOM 825 N N . VAL A 1 101 ? 6.174 5.524 -8.306 1.00 87.25 101 VAL A N 1
ATOM 826 C CA . VAL A 1 101 ? 6.787 6.369 -7.272 1.00 87.25 101 VAL A CA 1
ATOM 827 C C . VAL A 1 101 ? 7.518 7.579 -7.868 1.00 87.25 101 VAL A C 1
ATOM 829 O O . VAL A 1 101 ? 7.714 8.572 -7.168 1.00 87.25 101 VAL A O 1
ATOM 832 N N . SER A 1 102 ? 7.926 7.507 -9.134 1.00 86.88 102 SER A N 1
ATOM 833 C CA . SER A 1 102 ? 8.588 8.611 -9.837 1.00 86.88 102 SER A CA 1
ATOM 834 C C . SER A 1 102 ? 7.596 9.584 -10.480 1.00 86.88 102 SER A C 1
ATOM 836 O O . SER A 1 102 ? 7.955 10.739 -10.698 1.00 86.88 102 SER A O 1
ATOM 838 N N . ASP A 1 103 ? 6.376 9.133 -10.777 1.00 87.06 103 ASP A N 1
ATOM 839 C CA . ASP A 1 103 ? 5.286 9.946 -11.321 1.00 87.06 103 ASP A CA 1
ATOM 840 C C . ASP A 1 103 ? 4.342 10.400 -10.191 1.00 87.06 103 ASP A C 1
ATOM 842 O O . ASP A 1 103 ? 3.402 9.703 -9.802 1.00 87.06 103 ASP A O 1
ATOM 846 N N . GLU A 1 104 ? 4.636 11.567 -9.605 1.00 81.94 104 GLU A N 1
ATOM 847 C CA . GLU A 1 104 ? 3.864 12.110 -8.478 1.00 81.94 104 GLU A CA 1
ATOM 848 C C . GLU A 1 104 ? 2.409 12.433 -8.849 1.00 81.94 104 GLU A C 1
ATOM 850 O O . GLU A 1 104 ? 1.533 12.273 -7.997 1.00 81.94 104 GLU A O 1
ATOM 855 N N . ASP A 1 105 ? 2.144 12.828 -10.099 1.00 85.12 105 ASP A N 1
ATOM 856 C CA . ASP A 1 105 ? 0.799 13.159 -10.577 1.00 85.12 105 ASP A CA 1
ATOM 857 C C . ASP A 1 105 ? -0.048 11.882 -10.716 1.00 85.12 105 ASP A C 1
ATOM 859 O O . ASP A 1 105 ? -1.156 11.814 -10.176 1.00 85.12 105 ASP A O 1
ATOM 863 N N . GLU A 1 106 ? 0.490 10.834 -11.362 1.00 84.62 106 GLU A N 1
ATOM 864 C CA . GLU A 1 106 ? -0.179 9.525 -11.464 1.00 84.62 106 GLU A CA 1
ATOM 865 C C . GLU A 1 106 ? -0.469 8.952 -10.070 1.00 84.62 106 GLU A C 1
ATOM 867 O O . GLU A 1 106 ? -1.570 8.456 -9.796 1.00 84.62 106 GLU A O 1
ATOM 872 N N . LEU A 1 107 ? 0.510 9.040 -9.165 1.00 85.62 107 LEU A N 1
ATOM 873 C CA . LEU A 1 107 ? 0.357 8.585 -7.792 1.00 85.62 107 LEU A CA 1
ATOM 874 C C . LEU A 1 107 ? -0.714 9.386 -7.047 1.00 85.62 107 LEU A C 1
ATOM 876 O O . LEU A 1 107 ? -1.541 8.793 -6.353 1.00 85.62 107 LEU A O 1
ATOM 880 N N . GLU A 1 108 ? -0.725 10.713 -7.161 1.00 84.56 108 GLU A N 1
ATOM 881 C CA . GLU A 1 108 ? -1.723 11.544 -6.496 1.00 84.56 108 GLU A CA 1
ATOM 882 C C . GLU A 1 108 ? -3.140 11.243 -7.005 1.00 84.56 108 GLU A C 1
ATOM 884 O O . GLU A 1 108 ? -4.057 11.068 -6.194 1.00 84.56 108 GLU A O 1
ATOM 889 N N . ASP A 1 109 ? -3.318 11.114 -8.319 1.00 84.81 109 ASP A N 1
ATOM 890 C CA . ASP A 1 109 ? -4.602 10.757 -8.922 1.00 84.81 109 ASP A CA 1
ATOM 891 C C . ASP A 1 109 ? -5.089 9.393 -8.424 1.00 84.81 109 ASP A C 1
ATOM 893 O O . ASP A 1 109 ? -6.239 9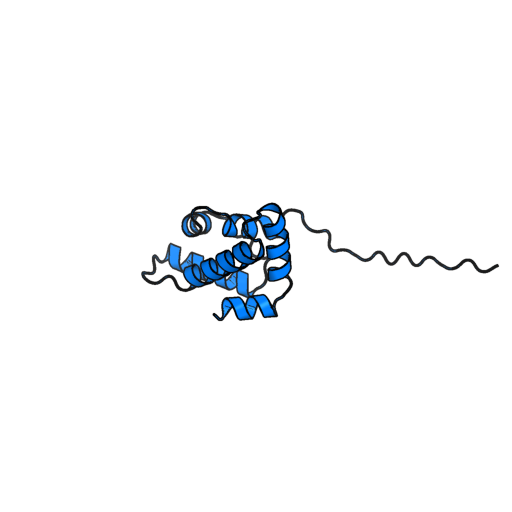.261 -7.993 1.00 84.81 109 ASP A O 1
ATOM 897 N N . LEU A 1 110 ? -4.204 8.393 -8.373 1.00 84.69 110 LEU A N 1
ATOM 898 C CA . LEU A 1 110 ? -4.523 7.060 -7.861 1.00 84.69 110 LEU A CA 1
ATOM 899 C C . LEU A 1 110 ? -4.932 7.079 -6.379 1.00 84.69 110 LEU A C 1
ATOM 901 O O . LEU A 1 110 ? -5.797 6.307 -5.961 1.00 84.69 110 LEU A O 1
ATOM 905 N N . LEU A 1 111 ? -4.326 7.960 -5.579 1.00 80.75 111 LEU A N 1
ATOM 906 C CA . LEU A 1 111 ? -4.602 8.098 -4.147 1.00 80.75 111 LEU A CA 1
ATOM 907 C C . LEU A 1 111 ? -5.891 8.879 -3.842 1.00 80.75 111 LEU A C 1
ATOM 909 O O . LEU A 1 111 ? -6.428 8.754 -2.734 1.00 80.75 111 LEU A O 1
ATOM 913 N N . ARG A 1 112 ? -6.392 9.669 -4.799 1.00 78.25 112 ARG A N 1
ATOM 914 C CA . ARG A 1 112 ? -7.653 10.426 -4.696 1.00 78.25 112 ARG A CA 1
ATOM 915 C C . ARG A 1 112 ? -8.900 9.601 -5.057 1.00 78.25 112 ARG A C 1
ATOM 917 O O . ARG A 1 112 ? -10.003 10.033 -4.722 1.00 78.25 112 ARG A O 1
ATOM 924 N N . MET A 1 113 ? -8.744 8.442 -5.710 1.00 61.81 113 MET A N 1
ATOM 925 C CA . MET A 1 113 ? -9.837 7.546 -6.147 1.00 61.81 113 MET A CA 1
ATOM 926 C C . MET A 1 113 ? -10.388 6.622 -5.055 1.00 61.81 113 MET A C 1
ATOM 928 O O . MET A 1 113 ? -11.594 6.289 -5.124 1.00 61.81 113 MET A O 1
#

Radius of gyration: 18.24 Å; chains: 1; bounding box: 61×34×50 Å

Sequence (113 aa):
MTSPLFINTIVNQPKEEPYRYNYLLNLMTAPDMSAYLSVANDDIYALPIHLQKLIIEAKEEIVLKHEEKPAQIRLQKVRNHIWRRADGDFAILMNMLIELVSDEDELEDLLRM